Protein AF-A0A358NDM0-F1 (afdb_monomer_lite)

pLDDT: mean 96.79, std 2.29, range [83.62, 98.69]

Sequence (100 aa):
AMGFALGGAAQIIAGIMEFKKNNVFGATAFTAYGFFWWSLILIWINPFDGIKSADEKSMGFYLLLWGIFTLFMFIGTLKHNRASQVVFLSLTVLFFLLAI

Radius of gyration: 14.56 Å; chains: 1; bounding box: 39×26×36 Å

Secondary structure (DSSP, 8-state):
-HIIIIIIIIHHHHHHHHHHTT-HHHHHHHHHHHHHHHHHHHHHH--STTPPPPPHHHHHHHHHHHHHHHHHHHHHHTTS-HHHHHHHHHHHHHHHHHT-

Structure (mmCIF, N/CA/C/O backbone):
data_AF-A0A358NDM0-F1
#
_entry.id   AF-A0A358NDM0-F1
#
loop_
_atom_site.group_PDB
_atom_site.id
_atom_site.type_symbol
_atom_site.label_atom_id
_atom_site.label_alt_id
_atom_site.label_comp_id
_atom_site.label_asym_id
_atom_site.label_entity_id
_atom_site.label_seq_id
_atom_site.pdbx_PDB_ins_code
_atom_site.Cartn_x
_atom_site.Cartn_y
_atom_site.Cartn_z
_atom_site.occupancy
_atom_site.B_iso_or_equiv
_atom_site.auth_seq_id
_atom_site.auth_comp_id
_atom_site.auth_asym_id
_atom_site.auth_atom_id
_atom_site.pdbx_PDB_model_num
ATOM 1 N N . ALA A 1 1 ? 1.739 12.497 -11.390 1.00 83.62 1 ALA A N 1
ATOM 2 C CA . ALA A 1 1 ? 1.399 13.516 -10.369 1.00 83.62 1 ALA A CA 1
ATOM 3 C C . ALA A 1 1 ? 0.659 12.915 -9.169 1.00 83.62 1 ALA A C 1
ATOM 5 O O . ALA A 1 1 ? 1.228 12.903 -8.086 1.00 83.62 1 ALA A O 1
ATOM 6 N N . MET A 1 2 ? -0.549 12.358 -9.343 1.00 95.75 2 MET A N 1
ATOM 7 C CA . MET A 1 2 ? -1.380 11.867 -8.223 1.00 95.75 2 MET A CA 1
ATOM 8 C C . MET A 1 2 ? -0.751 10.715 -7.429 1.00 95.75 2 MET A C 1
ATOM 10 O O . MET A 1 2 ? -0.697 10.792 -6.206 1.00 95.75 2 MET A O 1
ATOM 14 N N . GLY A 1 3 ? -0.209 9.695 -8.105 1.00 94.38 3 GLY A N 1
ATOM 15 C CA . GLY A 1 3 ? 0.492 8.595 -7.430 1.00 94.38 3 GLY A CA 1
ATOM 16 C C . GLY A 1 3 ? 1.740 9.060 -6.673 1.00 94.38 3 GLY A C 1
ATOM 17 O O . GLY A 1 3 ? 2.017 8.574 -5.592 1.00 94.38 3 GLY A O 1
ATOM 18 N N . PHE A 1 4 ? 2.460 10.066 -7.176 1.00 96.31 4 PHE A N 1
ATOM 19 C CA . PHE A 1 4 ? 3.648 10.582 -6.492 1.00 96.31 4 PHE A CA 1
ATOM 20 C C . PHE A 1 4 ? 3.281 11.424 -5.262 1.00 96.31 4 PHE A C 1
ATOM 22 O O . PHE A 1 4 ? 3.807 11.201 -4.173 1.00 96.31 4 PHE A O 1
ATOM 29 N N . ALA A 1 5 ? 2.368 12.384 -5.431 1.00 97.44 5 ALA A N 1
ATOM 30 C CA . ALA A 1 5 ? 2.055 13.378 -4.410 1.00 97.44 5 ALA A CA 1
ATOM 31 C C . ALA A 1 5 ? 1.037 12.876 -3.376 1.00 97.44 5 ALA A C 1
ATOM 33 O O . ALA A 1 5 ? 1.305 12.927 -2.180 1.00 97.44 5 ALA A O 1
ATOM 34 N N . LEU A 1 6 ? -0.125 12.385 -3.821 1.00 97.44 6 LEU A N 1
ATOM 35 C CA . LEU A 1 6 ? -1.205 11.974 -2.919 1.00 97.44 6 LEU A CA 1
ATOM 36 C C . LEU A 1 6 ? -1.105 10.499 -2.544 1.00 97.44 6 LEU A C 1
ATOM 38 O O . LEU A 1 6 ? -1.078 10.181 -1.359 1.00 97.44 6 LEU A O 1
ATOM 42 N N . GLY A 1 7 ? -1.004 9.619 -3.542 1.00 95.44 7 GLY A N 1
ATOM 43 C CA . GLY A 1 7 ? -0.837 8.184 -3.308 1.00 95.44 7 GLY A CA 1
ATOM 44 C C . GLY A 1 7 ? 0.462 7.875 -2.568 1.00 95.44 7 GLY A C 1
ATOM 45 O O . GLY A 1 7 ? 0.472 7.045 -1.682 1.00 95.44 7 GLY A O 1
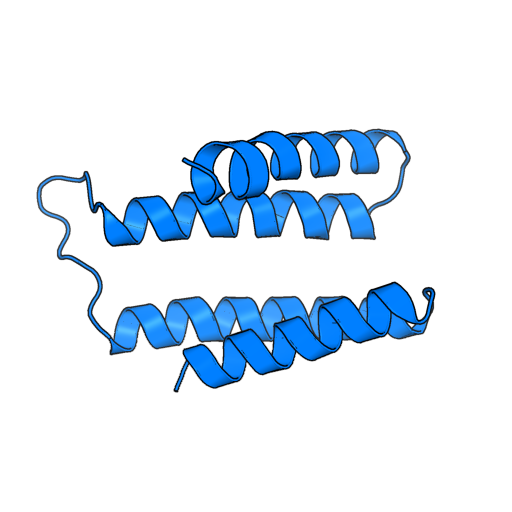ATOM 46 N N . GLY A 1 8 ? 1.546 8.580 -2.880 1.00 97.62 8 GLY A N 1
ATOM 47 C CA . GLY A 1 8 ? 2.851 8.370 -2.269 1.00 97.62 8 GLY A CA 1
ATOM 48 C C . GLY A 1 8 ? 3.090 9.259 -1.056 1.00 97.62 8 GLY A C 1
ATOM 49 O O . GLY A 1 8 ? 2.893 8.840 0.082 1.00 97.62 8 GLY A O 1
ATOM 50 N N . ALA A 1 9 ? 3.517 10.503 -1.291 1.00 98.31 9 ALA A N 1
ATOM 51 C CA . ALA A 1 9 ? 4.030 11.383 -0.239 1.00 98.31 9 ALA A CA 1
ATOM 52 C C . ALA A 1 9 ? 3.018 11.626 0.894 1.00 98.31 9 ALA A C 1
ATOM 54 O O . ALA A 1 9 ? 3.337 11.432 2.068 1.00 98.31 9 ALA A O 1
ATOM 55 N N . ALA A 1 10 ? 1.786 12.019 0.555 1.00 98.50 10 ALA A N 1
ATOM 56 C CA . ALA A 1 10 ? 0.756 12.292 1.554 1.00 98.50 10 ALA A CA 1
ATOM 57 C C . ALA A 1 10 ? 0.366 11.027 2.336 1.00 98.50 10 ALA A C 1
ATOM 59 O O . ALA A 1 10 ? 0.166 11.097 3.549 1.00 98.50 10 ALA A O 1
ATOM 60 N N . GLN A 1 11 ? 0.311 9.866 1.675 1.00 98.50 11 GLN A N 1
ATOM 61 C CA . GLN A 1 11 ? -0.010 8.596 2.327 1.00 98.50 11 GLN A CA 1
ATOM 62 C C . GLN A 1 11 ? 1.112 8.127 3.272 1.00 98.50 11 GLN A C 1
ATOM 64 O O . GLN A 1 11 ? 0.820 7.666 4.375 1.00 98.50 11 GLN A O 1
ATOM 69 N N . ILE A 1 12 ? 2.386 8.336 2.912 1.00 98.62 12 ILE A N 1
ATOM 70 C CA . ILE A 1 12 ? 3.534 8.099 3.809 1.00 98.62 12 ILE A CA 1
ATOM 71 C C . ILE A 1 12 ? 3.421 8.982 5.058 1.00 98.62 12 ILE A C 1
ATOM 73 O O . ILE A 1 12 ? 3.534 8.490 6.181 1.00 98.62 12 ILE A O 1
ATOM 77 N N . ILE A 1 13 ? 3.147 10.279 4.881 1.00 98.44 13 ILE A N 1
ATOM 78 C CA . ILE A 1 13 ? 2.969 11.214 6.002 1.00 98.44 13 ILE A CA 1
ATOM 79 C C . ILE A 1 13 ? 1.801 10.771 6.892 1.00 98.44 13 ILE A C 1
ATOM 81 O O . ILE A 1 13 ? 1.943 10.751 8.116 1.00 98.44 13 ILE A O 1
ATOM 85 N N . ALA A 1 14 ? 0.676 10.356 6.303 1.00 98.38 14 ALA A N 1
ATOM 86 C CA . ALA A 1 14 ? -0.460 9.821 7.048 1.00 98.38 14 ALA A CA 1
ATOM 87 C C . ALA A 1 14 ? -0.071 8.585 7.878 1.00 98.38 14 ALA A C 1
ATOM 89 O O . ALA A 1 14 ? -0.444 8.495 9.046 1.00 98.38 14 ALA A O 1
ATOM 90 N N . GLY A 1 15 ? 0.739 7.676 7.328 1.00 98.25 15 GLY A N 1
ATOM 91 C CA . GLY A 1 15 ? 1.270 6.526 8.063 1.00 98.25 15 GLY A CA 1
ATOM 92 C C . GLY A 1 15 ? 2.137 6.919 9.263 1.00 98.25 15 GLY A C 1
ATOM 93 O O . GLY A 1 15 ? 1.935 6.412 10.368 1.00 98.25 15 GLY A O 1
ATOM 94 N N . ILE A 1 16 ? 3.031 7.898 9.094 1.00 98.31 16 ILE A N 1
ATOM 95 C CA . ILE A 1 16 ? 3.843 8.445 10.195 1.00 98.31 16 ILE A CA 1
ATOM 96 C C . ILE A 1 16 ? 2.948 9.076 11.277 1.00 98.31 16 ILE A C 1
ATOM 98 O O . ILE A 1 16 ? 3.205 8.924 12.473 1.00 98.31 16 ILE A O 1
ATOM 102 N N . MET A 1 17 ? 1.881 9.777 10.884 1.00 98.19 17 MET A N 1
ATOM 103 C CA . MET A 1 17 ? 0.924 10.365 11.825 1.00 98.19 17 MET A CA 1
ATOM 104 C C . MET A 1 17 ? 0.113 9.307 12.582 1.00 98.19 17 MET A C 1
ATOM 106 O O . MET A 1 17 ? -0.131 9.481 13.774 1.00 98.19 17 MET A O 1
ATOM 110 N N . GLU A 1 18 ? -0.278 8.209 11.935 1.00 97.94 18 GLU A N 1
ATOM 111 C CA . GLU A 1 18 ? -0.959 7.093 12.602 1.00 97.94 18 GLU A CA 1
ATOM 112 C C . GLU A 1 18 ? -0.053 6.403 13.628 1.00 97.94 18 GLU A C 1
ATOM 114 O O . GLU A 1 18 ? -0.517 6.056 14.717 1.00 97.94 18 GLU A O 1
ATOM 119 N N . PHE A 1 19 ? 1.253 6.307 13.356 1.00 96.12 19 PHE A N 1
ATOM 120 C CA . PHE A 1 19 ? 2.215 5.797 14.336 1.00 96.12 19 PHE A CA 1
ATOM 121 C C . PHE A 1 19 ? 2.253 6.670 15.597 1.00 96.12 19 PHE A C 1
ATOM 123 O O . PHE A 1 19 ? 2.199 6.155 16.711 1.00 96.12 19 PHE A O 1
ATOM 130 N N . LYS A 1 20 ? 2.234 8.002 15.439 1.00 95.81 20 LYS A N 1
ATOM 131 C CA . LYS A 1 20 ? 2.154 8.950 16.570 1.00 95.81 20 LYS A CA 1
ATOM 132 C C . LYS A 1 20 ? 0.862 8.821 17.388 1.00 95.81 20 LYS A C 1
ATOM 134 O O . LYS A 1 20 ? 0.841 9.232 18.543 1.00 95.81 20 LYS A O 1
ATOM 139 N N . LYS A 1 21 ? -0.204 8.254 16.812 1.00 96.56 21 LYS A N 1
ATOM 140 C CA . LYS A 1 21 ? -1.469 7.944 17.503 1.00 96.56 21 LYS A CA 1
ATOM 141 C C . LYS A 1 21 ? -1.503 6.529 18.096 1.00 96.56 21 LYS A C 1
ATOM 143 O O . LYS A 1 21 ? -2.556 6.101 18.557 1.00 96.56 21 LYS A O 1
ATOM 148 N N . ASN A 1 22 ? -0.388 5.795 18.069 1.00 96.44 22 ASN A N 1
ATOM 149 C CA . ASN A 1 22 ? -0.297 4.382 18.453 1.00 96.44 22 ASN A CA 1
ATOM 150 C C . ASN A 1 22 ? -1.180 3.439 17.608 1.00 96.44 22 ASN A C 1
ATOM 152 O O . ASN A 1 22 ? -1.461 2.313 18.019 1.00 96.44 22 ASN A O 1
ATOM 156 N N . ASN A 1 23 ? -1.599 3.859 16.410 1.00 96.94 23 ASN A N 1
ATOM 157 C CA . ASN A 1 23 ? -2.306 2.989 15.476 1.00 96.94 23 ASN A CA 1
ATOM 158 C C . ASN A 1 23 ? -1.301 2.261 14.576 1.00 96.94 23 ASN A C 1
ATOM 160 O O . ASN A 1 23 ? -0.982 2.712 13.475 1.00 96.94 23 ASN A O 1
ATOM 164 N N . VAL A 1 24 ? -0.816 1.11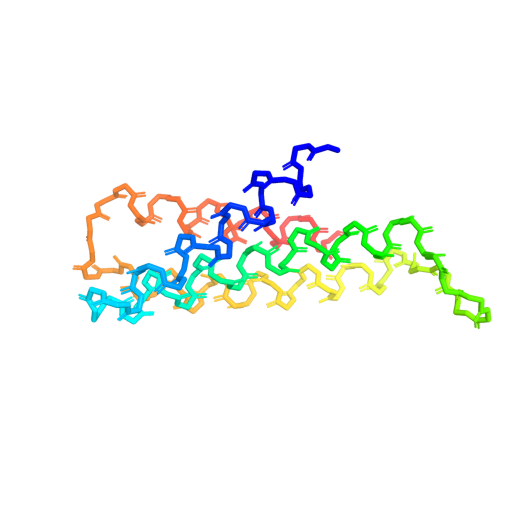1 15.047 1.00 96.56 24 VAL A N 1
ATOM 165 C CA . VAL A 1 24 ? 0.171 0.295 14.319 1.00 96.56 24 VAL A CA 1
ATOM 166 C C . VAL A 1 24 ? -0.381 -0.188 12.976 1.00 96.56 24 VAL A C 1
ATOM 168 O O . VAL A 1 24 ? 0.320 -0.121 11.973 1.00 96.56 24 VAL A O 1
ATOM 171 N N . PHE A 1 25 ? -1.652 -0.602 12.923 1.00 96.81 25 PHE A N 1
ATOM 172 C CA . PHE A 1 25 ? -2.268 -1.072 11.681 1.00 96.81 25 PHE A CA 1
ATOM 173 C C . PHE A 1 25 ? -2.286 0.026 10.610 1.00 96.81 25 PHE A C 1
ATOM 175 O O . PHE A 1 25 ? -1.843 -0.196 9.483 1.00 96.81 25 PHE A O 1
ATOM 182 N N . GLY A 1 26 ? -2.771 1.219 10.969 1.00 96.75 26 GLY A N 1
ATOM 183 C CA . GLY A 1 26 ? -2.810 2.373 10.069 1.00 96.75 26 GLY A CA 1
ATOM 184 C C . GLY A 1 26 ? -1.412 2.820 9.647 1.00 96.75 26 GLY A C 1
ATOM 185 O O . GLY A 1 26 ? -1.180 3.074 8.466 1.00 96.75 26 GLY A O 1
ATOM 186 N N . ALA A 1 27 ? -0.467 2.837 10.590 1.00 98.12 27 ALA A N 1
ATOM 187 C CA . ALA A 1 27 ? 0.922 3.182 10.319 1.00 98.12 27 ALA A CA 1
ATOM 188 C C . ALA A 1 27 ? 1.556 2.246 9.283 1.00 98.12 27 ALA A C 1
ATOM 190 O O . ALA A 1 27 ? 2.131 2.718 8.301 1.00 98.12 27 ALA A O 1
ATOM 191 N N . THR A 1 28 ? 1.403 0.931 9.465 1.00 97.88 28 THR A N 1
ATOM 192 C CA . THR A 1 28 ? 1.909 -0.078 8.529 1.00 97.88 28 THR A CA 1
ATOM 193 C C . THR A 1 28 ? 1.211 0.026 7.177 1.00 97.88 28 THR A C 1
ATOM 195 O O . THR A 1 28 ? 1.889 0.083 6.155 1.00 97.88 28 THR A O 1
ATOM 198 N N . ALA A 1 29 ? -0.123 0.110 7.157 1.00 97.69 29 ALA A N 1
ATOM 199 C CA . ALA A 1 29 ? -0.902 0.187 5.923 1.00 97.69 29 ALA A CA 1
ATOM 200 C C . ALA A 1 29 ? -0.522 1.402 5.073 1.00 97.69 29 ALA A C 1
ATOM 202 O O . ALA A 1 29 ? -0.132 1.259 3.916 1.00 97.69 29 ALA A O 1
ATOM 203 N N . PHE A 1 30 ? -0.647 2.606 5.631 1.00 98.12 30 PHE A N 1
ATOM 204 C CA . PHE A 1 30 ? -0.497 3.834 4.857 1.00 98.12 30 PHE A CA 1
ATOM 205 C C . PHE A 1 30 ? 0.948 4.073 4.432 1.00 98.12 30 PHE A C 1
ATOM 207 O O . PHE A 1 30 ? 1.183 4.450 3.287 1.0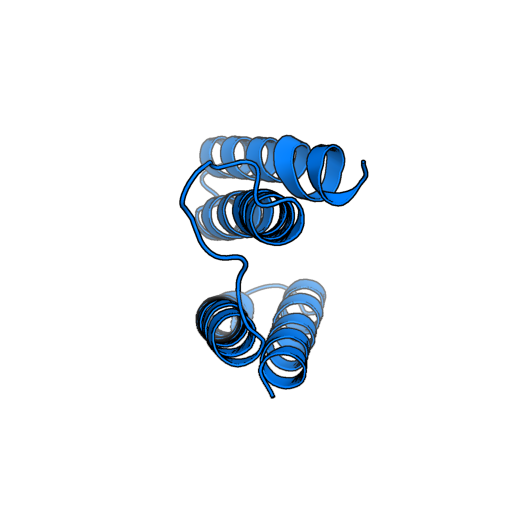0 98.12 30 PHE A O 1
ATOM 214 N N . THR A 1 31 ? 1.920 3.773 5.298 1.00 98.44 31 THR A N 1
ATOM 215 C CA . THR A 1 31 ? 3.333 3.888 4.920 1.00 98.44 31 THR A CA 1
ATOM 216 C C . THR A 1 31 ? 3.675 2.908 3.798 1.00 98.44 31 THR A C 1
ATOM 218 O O . THR A 1 31 ? 4.274 3.313 2.804 1.00 98.44 31 THR A O 1
ATOM 221 N N . ALA A 1 32 ? 3.247 1.642 3.904 1.00 98.44 32 ALA A N 1
ATOM 222 C CA . ALA A 1 32 ? 3.515 0.637 2.878 1.00 98.44 32 ALA A CA 1
ATOM 223 C C . ALA A 1 32 ? 2.880 1.012 1.530 1.00 98.44 32 ALA A C 1
ATOM 225 O O . ALA A 1 32 ? 3.590 1.067 0.530 1.00 98.44 32 ALA A O 1
ATOM 226 N N . TYR A 1 33 ? 1.584 1.347 1.489 1.00 98.50 33 TYR A N 1
ATOM 227 C CA . TYR A 1 33 ? 0.931 1.734 0.231 1.00 98.50 33 TYR A CA 1
ATOM 228 C C . TYR A 1 33 ? 1.462 3.050 -0.350 1.00 98.50 33 TYR A C 1
ATOM 230 O O . TYR A 1 33 ? 1.505 3.212 -1.568 1.00 98.50 33 TYR A O 1
ATOM 238 N N . GLY A 1 34 ? 1.944 3.963 0.493 1.00 98.56 34 GLY A N 1
ATOM 239 C CA . GLY A 1 34 ? 2.655 5.144 0.021 1.00 98.56 34 GLY A CA 1
ATOM 240 C C . GLY A 1 34 ? 3.937 4.793 -0.742 1.00 98.56 34 GLY A C 1
ATOM 241 O O . GLY A 1 34 ? 4.179 5.285 -1.847 1.00 98.56 34 GLY A O 1
ATOM 242 N N . PHE A 1 35 ? 4.726 3.858 -0.212 1.00 98.56 35 PHE A N 1
ATOM 243 C CA . PHE A 1 35 ? 5.905 3.345 -0.911 1.00 98.56 35 PHE A CA 1
ATOM 244 C C . PHE A 1 35 ? 5.575 2.402 -2.077 1.00 98.56 35 PHE A C 1
ATOM 246 O O . PHE A 1 35 ? 6.358 2.334 -3.026 1.00 98.56 35 PHE A O 1
ATOM 253 N N . PHE A 1 36 ? 4.419 1.732 -2.081 1.00 98.50 36 PHE A N 1
ATOM 254 C CA . PHE A 1 36 ? 3.903 1.049 -3.273 1.00 98.50 36 PHE A CA 1
ATOM 255 C C . PHE A 1 36 ? 3.796 2.036 -4.439 1.00 98.50 36 PHE A C 1
ATOM 257 O O . PHE A 1 36 ? 4.397 1.809 -5.483 1.00 98.50 36 PHE A O 1
ATOM 264 N N . TRP A 1 37 ? 3.134 3.180 -4.248 1.00 98.56 37 TRP A N 1
ATOM 265 C CA . TRP A 1 37 ? 2.978 4.161 -5.324 1.00 98.56 37 TRP A CA 1
ATOM 266 C C . TRP A 1 37 ? 4.306 4.714 -5.836 1.00 98.56 37 TRP A C 1
ATOM 268 O O . TRP A 1 37 ? 4.492 4.854 -7.044 1.00 98.56 37 TRP A O 1
ATOM 278 N N . TRP A 1 38 ? 5.243 5.021 -4.939 1.00 98.38 38 TRP A N 1
ATOM 279 C CA . TRP A 1 38 ? 6.568 5.488 -5.348 1.00 98.38 38 TRP A CA 1
ATOM 280 C C . TRP A 1 38 ? 7.370 4.408 -6.070 1.00 98.38 38 TRP A C 1
ATOM 282 O O . TRP A 1 38 ? 7.939 4.691 -7.121 1.00 98.38 38 TRP A O 1
ATOM 292 N N . SER A 1 39 ? 7.385 3.175 -5.558 1.00 97.81 39 SER A N 1
ATOM 293 C CA . SER A 1 39 ? 8.078 2.068 -6.225 1.00 97.81 39 SER A CA 1
ATOM 294 C C . SER A 1 39 ? 7.468 1.751 -7.590 1.00 97.81 39 SER A C 1
ATOM 296 O O . SER A 1 39 ? 8.218 1.595 -8.546 1.00 97.81 39 SER A O 1
ATOM 298 N N . LEU A 1 40 ? 6.138 1.761 -7.730 1.00 97.81 40 LEU A N 1
ATOM 299 C CA . LEU A 1 40 ? 5.460 1.562 -9.012 1.00 97.81 40 LEU A CA 1
ATOM 300 C C . LEU A 1 40 ? 5.858 2.633 -10.038 1.00 97.81 40 LEU A C 1
ATOM 302 O O . LEU A 1 40 ? 6.177 2.312 -11.180 1.00 97.81 40 LEU A O 1
ATOM 306 N N . ILE A 1 41 ? 5.906 3.904 -9.624 1.00 97.50 41 ILE A N 1
ATOM 307 C CA . ILE A 1 41 ? 6.359 5.003 -10.488 1.00 97.50 41 ILE A CA 1
ATOM 308 C C . ILE A 1 41 ? 7.821 4.812 -10.896 1.00 97.50 41 ILE A C 1
ATOM 310 O O . ILE A 1 41 ? 8.139 4.981 -12.069 1.00 97.50 41 ILE A O 1
ATOM 314 N N . LEU A 1 42 ? 8.701 4.446 -9.960 1.00 96.69 42 LEU A N 1
ATOM 315 C CA . LEU A 1 42 ? 10.113 4.191 -10.259 1.00 96.69 42 LEU A CA 1
ATOM 316 C C . LEU A 1 42 ? 10.292 3.022 -11.233 1.00 96.69 42 LEU A C 1
ATOM 318 O O . LEU A 1 42 ? 11.122 3.119 -12.131 1.00 96.69 42 LEU A O 1
ATOM 322 N N . ILE A 1 43 ? 9.496 1.957 -11.095 1.00 96.38 43 ILE A N 1
ATOM 323 C CA . ILE A 1 43 ? 9.501 0.824 -12.027 1.00 96.38 43 ILE A CA 1
ATOM 324 C C . ILE A 1 43 ? 9.065 1.275 -13.429 1.00 96.38 43 ILE A C 1
ATOM 326 O O . ILE A 1 43 ? 9.681 0.878 -14.414 1.00 96.38 43 ILE A O 1
ATOM 330 N N . TRP A 1 44 ? 8.031 2.114 -13.533 1.00 95.19 44 TRP A N 1
ATOM 331 C CA . TRP A 1 44 ? 7.508 2.571 -14.825 1.00 95.19 44 TRP A CA 1
ATOM 332 C C . TRP A 1 44 ? 8.406 3.572 -15.543 1.00 95.19 44 TRP A C 1
ATOM 334 O O . TRP A 1 44 ? 8.562 3.473 -16.756 1.00 95.19 44 TRP A O 1
ATOM 344 N N . ILE A 1 45 ? 8.976 4.543 -14.827 1.00 95.69 45 ILE A N 1
ATOM 345 C CA . ILE A 1 45 ? 9.862 5.532 -15.457 1.00 95.69 45 ILE A CA 1
ATOM 346 C C . ILE A 1 45 ? 11.274 4.978 -15.668 1.00 95.69 45 ILE A C 1
ATOM 348 O O . ILE A 1 45 ? 11.990 5.509 -16.508 1.00 95.69 45 ILE A O 1
ATOM 352 N N . ASN A 1 46 ? 11.660 3.956 -14.891 1.00 96.12 46 ASN A N 1
ATOM 353 C CA . ASN A 1 46 ? 12.981 3.330 -14.860 1.00 96.12 46 ASN A CA 1
ATOM 354 C C . ASN A 1 46 ? 14.127 4.348 -15.037 1.00 96.12 46 ASN A C 1
ATOM 356 O O . ASN A 1 46 ? 14.804 4.353 -16.064 1.00 96.12 46 ASN A O 1
ATOM 360 N N . PRO A 1 47 ? 14.348 5.241 -14.058 1.00 94.56 47 PRO A N 1
ATOM 361 C CA . PRO A 1 47 ? 15.281 6.354 -14.213 1.00 94.56 47 PRO A CA 1
ATOM 362 C C . PRO A 1 47 ? 16.750 5.929 -14.032 1.00 94.56 47 PRO A C 1
ATOM 364 O O . PRO A 1 47 ? 17.621 6.787 -13.928 1.00 94.56 47 PRO A O 1
ATOM 367 N N . PHE A 1 48 ? 17.023 4.628 -13.900 1.00 93.31 48 PHE A N 1
ATOM 368 C CA . PHE A 1 48 ? 18.326 4.092 -13.528 1.00 93.31 48 PHE A CA 1
ATOM 369 C C . PHE A 1 48 ? 19.067 3.564 -14.757 1.00 93.31 48 PHE A C 1
ATOM 371 O O . PHE A 1 48 ? 18.589 2.661 -15.446 1.00 93.31 48 PHE A O 1
ATOM 378 N N . ASP A 1 49 ? 20.278 4.067 -14.983 1.00 92.81 49 ASP A N 1
ATOM 379 C CA . ASP A 1 49 ? 21.132 3.582 -16.064 1.00 92.81 49 ASP A CA 1
ATOM 380 C C . ASP A 1 49 ? 21.584 2.136 -15.815 1.00 92.81 49 ASP A C 1
ATOM 382 O O . ASP A 1 49 ? 21.979 1.752 -14.713 1.00 92.81 49 ASP A O 1
ATOM 386 N N . GLY A 1 50 ? 21.533 1.312 -16.864 1.00 91.81 50 GLY A N 1
ATOM 387 C CA . GLY A 1 50 ? 21.967 -0.088 -16.816 1.00 91.81 50 GLY A CA 1
ATOM 388 C C . GLY A 1 50 ? 20.973 -1.062 -16.169 1.00 91.81 50 GLY A C 1
ATOM 389 O O . GLY A 1 50 ? 21.225 -2.269 -16.189 1.00 91.81 50 GLY A O 1
ATOM 390 N N . ILE A 1 51 ? 19.831 -0.588 -15.656 1.00 92.38 51 ILE A N 1
ATOM 391 C CA . ILE A 1 51 ? 18.747 -1.448 -15.163 1.00 92.38 51 ILE A CA 1
ATOM 392 C C . ILE A 1 51 ? 17.744 -1.691 -16.290 1.00 92.38 51 ILE A C 1
ATOM 394 O O . ILE A 1 51 ? 17.211 -0.760 -16.893 1.00 92.38 51 ILE A O 1
ATOM 398 N N . LYS A 1 52 ? 17.472 -2.965 -16.586 1.00 92.50 52 LYS A N 1
ATOM 399 C CA . LYS A 1 52 ? 16.439 -3.329 -17.563 1.00 92.50 52 LYS A CA 1
ATOM 400 C C . LYS A 1 52 ? 15.058 -2.971 -17.020 1.00 92.50 52 LYS A C 1
ATOM 402 O O . LYS A 1 52 ? 14.765 -3.246 -15.858 1.00 92.50 52 LYS A O 1
ATOM 407 N N . SER A 1 53 ? 14.208 -2.420 -17.883 1.00 93.25 53 SER A N 1
ATOM 408 C CA . SER A 1 53 ? 12.803 -2.182 -17.557 1.00 93.25 53 SER A CA 1
ATOM 409 C C . SER A 1 53 ? 12.116 -3.488 -17.162 1.00 93.25 53 SER A C 1
ATOM 411 O O . SER A 1 53 ? 12.426 -4.545 -17.718 1.00 93.25 53 SER A O 1
ATOM 413 N N . ALA A 1 54 ? 11.192 -3.410 -16.204 1.00 94.38 54 ALA A N 1
ATOM 414 C CA . ALA A 1 54 ? 10.455 -4.577 -15.739 1.00 94.38 54 ALA A CA 1
ATOM 415 C C . ALA A 1 54 ? 9.633 -5.186 -16.881 1.00 94.38 54 ALA A C 1
ATOM 417 O O . ALA A 1 54 ? 8.866 -4.490 -17.546 1.00 94.38 54 ALA A O 1
ATOM 418 N N . ASP A 1 55 ? 9.793 -6.490 -17.087 1.00 95.25 55 ASP A N 1
ATOM 419 C CA . ASP A 1 55 ? 8.935 -7.272 -17.964 1.00 95.25 55 ASP A CA 1
ATOM 420 C C . ASP A 1 55 ? 7.628 -7.655 -17.253 1.00 95.25 55 ASP A C 1
ATOM 422 O O . ASP A 1 55 ? 7.502 -7.552 -16.027 1.00 95.25 55 ASP A O 1
ATOM 426 N N . GLU A 1 56 ? 6.653 -8.129 -18.028 1.00 95.62 56 GLU A N 1
ATOM 427 C CA . GLU A 1 56 ? 5.317 -8.488 -17.535 1.00 95.62 56 GLU A CA 1
ATOM 428 C C . GLU A 1 56 ? 5.376 -9.497 -16.384 1.00 95.62 56 GLU A C 1
ATOM 430 O O . GLU A 1 56 ? 4.672 -9.343 -15.387 1.00 95.62 56 GLU A O 1
ATOM 435 N N . LYS A 1 57 ? 6.282 -10.482 -16.456 1.00 96.81 57 LYS A N 1
ATOM 436 C CA . LYS A 1 57 ? 6.423 -11.497 -15.409 1.00 96.81 57 LYS A CA 1
ATOM 437 C C . LYS A 1 57 ? 6.954 -10.899 -14.109 1.00 96.81 57 LYS A C 1
ATOM 439 O O . LYS A 1 57 ? 6.437 -11.212 -13.036 1.00 96.81 57 LYS A O 1
ATOM 444 N N . SER A 1 58 ? 7.963 -10.033 -14.188 1.00 96.62 58 SER A N 1
ATOM 445 C CA . SER A 1 58 ? 8.493 -9.333 -13.012 1.00 96.62 58 SER A CA 1
ATOM 446 C C . SER A 1 58 ? 7.447 -8.406 -12.387 1.00 96.62 58 SER A C 1
ATOM 448 O O . SER A 1 58 ? 7.323 -8.366 -11.161 1.00 96.62 58 SER A O 1
ATOM 450 N N . MET A 1 59 ? 6.650 -7.711 -13.208 1.00 97.81 59 MET A N 1
ATOM 451 C CA . MET A 1 59 ? 5.537 -6.883 -12.732 1.00 97.81 59 MET A CA 1
ATOM 452 C C . MET A 1 59 ? 4.449 -7.728 -12.053 1.00 97.81 59 MET A C 1
ATOM 454 O O . MET A 1 59 ? 3.981 -7.365 -10.974 1.00 97.81 59 MET A O 1
ATOM 458 N N . GLY A 1 60 ? 4.106 -8.886 -12.625 1.00 98.12 60 GLY A N 1
ATOM 459 C CA . GLY A 1 60 ? 3.161 -9.832 -12.033 1.00 98.12 60 GLY A CA 1
ATOM 460 C C . GLY A 1 60 ? 3.604 -10.303 -10.646 1.00 98.12 60 GLY A C 1
ATOM 461 O O . GLY A 1 60 ? 2.833 -10.230 -9.693 1.00 98.12 60 GLY A O 1
ATOM 462 N N . PHE A 1 61 ? 4.877 -10.682 -10.477 1.00 98.31 61 PHE A N 1
ATOM 463 C CA . PHE A 1 61 ? 5.416 -11.042 -9.158 1.00 98.31 61 PHE A CA 1
ATOM 464 C C . PHE A 1 61 ? 5.430 -9.871 -8.169 1.00 98.31 61 PHE A C 1
ATOM 466 O O . PHE A 1 61 ? 5.116 -10.067 -6.993 1.00 98.31 61 PHE A O 1
ATOM 473 N N . TYR A 1 62 ? 5.767 -8.662 -8.623 1.00 98.44 62 TYR A N 1
ATOM 474 C CA . TYR A 1 62 ? 5.699 -7.46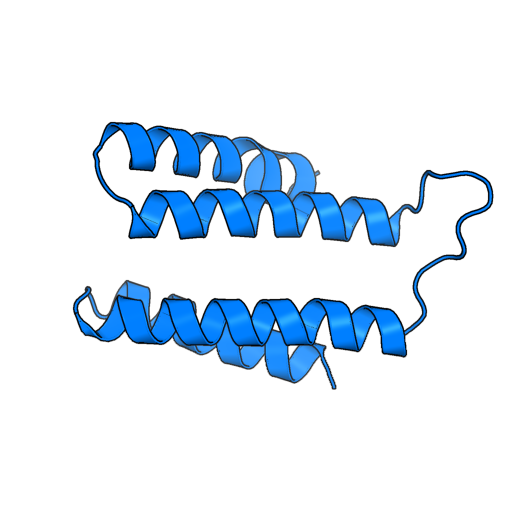0 -7.791 1.00 98.44 62 TYR A CA 1
ATOM 475 C C . TYR A 1 62 ? 4.277 -7.247 -7.248 1.00 98.44 62 TYR A C 1
ATOM 477 O O . TYR A 1 62 ? 4.094 -7.106 -6.038 1.00 98.44 62 TYR A O 1
ATOM 485 N N . LEU A 1 63 ? 3.263 -7.299 -8.115 1.00 98.44 63 LEU A N 1
ATOM 486 C CA . LEU A 1 63 ? 1.859 -7.117 -7.733 1.00 98.44 63 LEU A CA 1
ATOM 487 C C . LEU A 1 63 ? 1.319 -8.286 -6.901 1.00 98.44 63 LEU A C 1
ATOM 489 O O . LEU A 1 63 ? 0.556 -8.059 -5.964 1.00 98.44 63 LEU A O 1
ATOM 493 N N . LEU A 1 64 ? 1.767 -9.516 -7.166 1.00 98.50 64 LEU A N 1
ATOM 494 C CA . LEU A 1 64 ? 1.423 -10.697 -6.374 1.00 98.50 64 LEU A CA 1
ATOM 495 C C . LEU A 1 64 ? 1.873 -10.546 -4.918 1.00 98.50 64 LEU A C 1
ATOM 497 O O . LEU A 1 64 ? 1.098 -10.816 -4.001 1.00 98.50 64 LEU A O 1
ATOM 501 N N . LEU A 1 65 ? 3.112 -10.099 -4.693 1.00 98.56 65 LEU A N 1
ATOM 502 C CA . LEU A 1 65 ? 3.637 -9.876 -3.344 1.00 98.56 65 LEU A CA 1
ATOM 503 C C . LEU A 1 65 ? 2.858 -8.777 -2.612 1.00 98.56 65 LEU A C 1
ATOM 505 O O . LEU A 1 65 ? 2.552 -8.937 -1.428 1.00 98.56 65 LEU A O 1
ATOM 509 N N . TRP A 1 66 ? 2.468 -7.709 -3.316 1.00 98.62 66 TRP A N 1
ATOM 510 C CA . TRP A 1 66 ? 1.557 -6.703 -2.766 1.00 98.62 66 TRP A CA 1
ATOM 511 C C . TRP A 1 66 ? 0.184 -7.288 -2.429 1.00 98.62 66 TRP A C 1
ATOM 513 O O . TRP A 1 66 ? -0.322 -7.022 -1.344 1.00 98.62 66 TRP A O 1
ATOM 523 N N . GLY A 1 67 ? -0.376 -8.155 -3.275 1.00 98.44 67 GLY A N 1
ATOM 524 C CA . GLY A 1 67 ? -1.628 -8.865 -2.998 1.00 98.44 67 GLY A CA 1
ATOM 525 C C . GLY A 1 67 ? -1.554 -9.761 -1.762 1.00 98.44 67 GLY A C 1
ATOM 526 O O . GLY A 1 67 ? -2.456 -9.729 -0.925 1.00 98.44 67 GLY A O 1
ATOM 527 N N . ILE A 1 68 ? -0.453 -10.498 -1.583 1.00 98.69 68 ILE A N 1
ATOM 528 C CA . ILE A 1 68 ? -0.206 -11.310 -0.381 1.00 98.69 68 ILE A CA 1
ATOM 529 C C . ILE A 1 68 ? -0.135 -10.416 0.862 1.00 98.69 68 ILE A C 1
ATOM 531 O O . ILE A 1 68 ? -0.797 -10.697 1.861 1.00 98.69 68 ILE A O 1
ATOM 535 N N . PHE A 1 69 ? 0.619 -9.315 0.804 1.00 98.56 69 PHE A N 1
ATOM 536 C CA . PHE A 1 69 ? 0.670 -8.336 1.891 1.00 98.56 69 PHE A CA 1
ATOM 537 C C . PHE A 1 69 ? -0.727 -7.786 2.224 1.00 98.56 69 PHE A C 1
ATOM 539 O O . PHE A 1 69 ? -1.132 -7.776 3.390 1.00 98.56 69 PHE A O 1
ATOM 546 N N . THR A 1 70 ? -1.498 -7.382 1.212 1.00 98.50 70 THR A N 1
ATOM 547 C CA . THR A 1 70 ? -2.860 -6.866 1.387 1.00 98.50 70 THR A CA 1
ATOM 548 C C . THR A 1 70 ? -3.793 -7.912 1.990 1.00 98.50 70 THR A C 1
ATOM 550 O O . THR A 1 70 ? -4.590 -7.555 2.856 1.00 98.50 70 THR A O 1
ATOM 553 N N . LEU A 1 71 ? -3.658 -9.191 1.627 1.00 98.44 71 LEU A N 1
ATOM 554 C CA . LEU A 1 71 ? -4.434 -10.283 2.215 1.00 98.44 71 LEU A CA 1
ATOM 555 C C . LEU A 1 71 ? -4.167 -10.423 3.721 1.00 98.44 71 LEU A C 1
ATOM 557 O O . LEU A 1 71 ? -5.111 -10.526 4.508 1.00 98.44 71 LEU A O 1
ATOM 561 N N . PHE A 1 72 ? -2.904 -10.371 4.155 1.00 98.19 72 PHE A N 1
ATOM 562 C CA . PHE A 1 72 ? -2.579 -10.378 5.587 1.00 98.19 72 PHE A CA 1
ATOM 563 C C . PHE A 1 72 ? -3.162 -9.159 6.309 1.00 98.19 72 PHE A C 1
ATOM 565 O O . PHE A 1 72 ? -3.727 -9.286 7.398 1.00 98.19 72 PHE A O 1
ATOM 572 N N . MET A 1 73 ? -3.098 -7.984 5.683 1.00 98.00 73 MET A N 1
ATOM 573 C CA . MET A 1 73 ? -3.717 -6.780 6.233 1.00 98.00 73 MET A CA 1
ATOM 574 C C . MET A 1 73 ? -5.249 -6.896 6.294 1.00 98.00 73 MET A C 1
ATOM 576 O O . MET A 1 73 ? -5.846 -6.480 7.286 1.00 9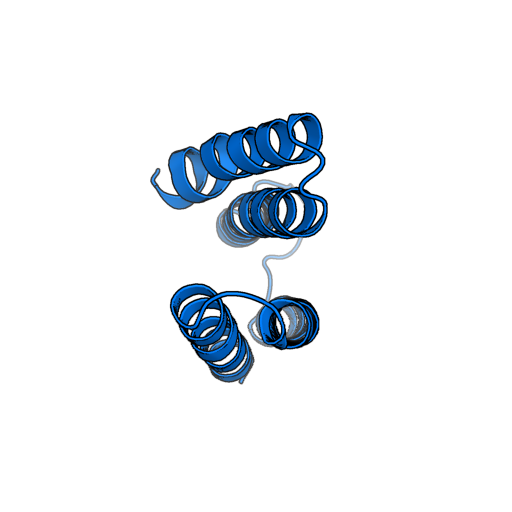8.00 73 MET A O 1
ATOM 580 N N . PHE A 1 74 ? -5.895 -7.520 5.301 1.00 98.00 74 PHE A N 1
ATOM 581 C CA . PHE A 1 74 ? -7.333 -7.800 5.311 1.00 98.00 74 PHE A CA 1
ATOM 582 C C . PHE A 1 74 ? -7.729 -8.660 6.514 1.00 98.00 74 PHE A C 1
ATOM 584 O O . PHE A 1 74 ? -8.681 -8.311 7.215 1.00 98.00 74 PHE A O 1
ATOM 591 N N . ILE A 1 75 ? -6.970 -9.716 6.822 1.00 97.56 75 ILE A N 1
ATOM 592 C CA . ILE A 1 75 ? -7.202 -10.536 8.023 1.00 97.56 75 ILE A CA 1
ATOM 593 C C . ILE A 1 75 ? -7.156 -9.661 9.290 1.00 97.56 75 ILE A C 1
ATOM 595 O O . ILE A 1 75 ? -8.007 -9.797 10.170 1.00 97.56 75 ILE A O 1
ATOM 599 N N . GLY A 1 76 ? -6.232 -8.697 9.355 1.00 95.06 76 GLY A N 1
ATOM 600 C CA . GLY A 1 76 ? -6.175 -7.701 10.431 1.00 95.06 76 GLY A CA 1
ATOM 601 C C . GLY A 1 76 ? -7.447 -6.847 10.560 1.00 95.06 76 GLY A C 1
ATOM 602 O O . GLY A 1 76 ? -7.870 -6.528 11.671 1.00 95.06 76 GLY A O 1
ATOM 603 N N . THR A 1 77 ? -8.125 -6.544 9.448 1.00 96.31 77 THR A N 1
ATOM 604 C CA . THR A 1 77 ? -9.373 -5.754 9.449 1.00 96.31 77 THR A CA 1
ATOM 605 C C . THR A 1 77 ? -10.613 -6.510 9.927 1.00 96.31 77 THR A C 1
ATOM 607 O O . THR A 1 77 ? -11.655 -5.886 10.142 1.00 96.31 77 THR A O 1
ATOM 610 N N . LEU A 1 78 ? -10.550 -7.828 10.149 1.00 95.56 78 LEU A N 1
ATOM 611 C CA . LEU A 1 78 ? -11.718 -8.604 10.595 1.00 95.56 78 LEU A CA 1
ATOM 612 C C . LEU A 1 78 ? -12.261 -8.140 11.957 1.00 95.56 78 LEU A C 1
ATOM 614 O O . LEU A 1 78 ? -13.447 -8.301 12.234 1.00 95.56 78 LEU A O 1
ATOM 618 N N . LYS A 1 79 ? -11.413 -7.508 12.779 1.00 91.88 79 LYS A N 1
ATOM 619 C CA . LYS A 1 79 ? -11.792 -6.882 14.058 1.00 91.88 79 LYS A CA 1
ATOM 620 C C . LYS A 1 79 ? -12.125 -5.384 13.940 1.00 91.88 79 LYS A C 1
ATOM 622 O O . LYS A 1 79 ? -12.444 -4.754 14.941 1.00 91.88 79 LYS A O 1
ATOM 627 N N . HIS A 1 80 ? -12.007 -4.802 12.745 1.00 92.38 80 HIS A N 1
ATOM 628 C CA . HIS A 1 80 ? -12.257 -3.386 12.458 1.00 92.38 80 HIS A CA 1
ATOM 629 C C . HIS A 1 80 ? -13.677 -3.175 11.894 1.00 92.38 80 HIS A C 1
ATOM 631 O O . HIS A 1 80 ? -14.499 -4.091 11.849 1.00 92.38 80 HIS A O 1
ATOM 637 N N . ASN A 1 81 ? -13.980 -1.949 11.453 1.00 94.12 81 ASN A N 1
ATOM 638 C CA . ASN A 1 81 ? -15.255 -1.618 10.823 1.00 94.12 81 ASN A CA 1
ATOM 639 C C . ASN A 1 81 ? -15.415 -2.258 9.424 1.00 94.12 81 ASN A C 1
ATOM 641 O O . ASN A 1 81 ? -14.446 -2.634 8.757 1.00 94.12 81 ASN A O 1
ATOM 645 N N . ARG A 1 82 ? -16.668 -2.344 8.957 1.00 95.19 82 ARG A N 1
ATOM 646 C CA . ARG A 1 82 ? -17.012 -2.942 7.655 1.00 95.19 82 ARG A CA 1
ATOM 647 C C . ARG A 1 82 ? -16.395 -2.207 6.467 1.00 95.19 82 ARG A C 1
ATOM 649 O O . ARG A 1 82 ? -16.044 -2.856 5.488 1.00 95.19 82 ARG A O 1
ATOM 656 N N . ALA A 1 83 ? -16.218 -0.890 6.552 1.00 96.12 83 ALA A N 1
ATOM 657 C CA . ALA A 1 83 ? -15.608 -0.117 5.474 1.00 96.12 83 ALA A CA 1
ATOM 658 C C . ALA A 1 83 ? -14.149 -0.543 5.239 1.00 96.12 83 ALA A C 1
ATOM 660 O O . ALA A 1 83 ? -13.767 -0.810 4.103 1.00 96.12 83 ALA A O 1
ATOM 661 N N . SER A 1 84 ? -13.355 -0.703 6.302 1.00 93.31 84 SER A N 1
ATOM 662 C CA . SER A 1 84 ? -11.980 -1.205 6.202 1.00 93.31 84 SER A CA 1
ATOM 663 C C . SER A 1 84 ? -11.924 -2.614 5.610 1.00 93.31 84 SER A C 1
ATOM 665 O O . SER A 1 84 ? -11.076 -2.874 4.763 1.00 93.31 84 SER A O 1
ATOM 667 N N . GLN A 1 85 ? -12.851 -3.497 5.994 1.00 96.62 85 GLN A N 1
ATOM 668 C CA . GLN A 1 85 ? -12.932 -4.851 5.434 1.00 96.62 85 GLN A CA 1
ATOM 669 C C . GLN A 1 85 ? -13.189 -4.823 3.925 1.00 96.62 85 GLN A C 1
ATOM 671 O O . GLN A 1 85 ? -12.489 -5.496 3.176 1.00 96.62 85 GLN A O 1
ATOM 676 N N . VAL A 1 86 ? -14.148 -4.012 3.467 1.00 97.75 86 VAL A N 1
ATOM 677 C CA . VAL A 1 86 ? -14.461 -3.868 2.037 1.00 97.75 86 VAL A CA 1
ATOM 678 C C . VAL A 1 86 ? -13.267 -3.307 1.265 1.00 97.75 86 VAL A C 1
ATOM 680 O O . VAL A 1 86 ? -12.930 -3.827 0.201 1.00 97.75 86 VAL A O 1
ATOM 683 N N . VAL A 1 87 ? -12.588 -2.292 1.806 1.00 97.44 87 VAL A N 1
ATOM 684 C CA . VAL A 1 87 ? -11.413 -1.688 1.161 1.00 97.44 87 VAL A CA 1
ATOM 685 C C . VAL A 1 87 ? -10.287 -2.709 1.010 1.00 97.44 87 VAL A C 1
ATOM 687 O O . VAL A 1 87 ? -9.786 -2.900 -0.092 1.00 97.44 87 VAL A O 1
ATOM 690 N N . PHE A 1 88 ? -9.910 -3.413 2.078 1.00 97.81 88 PHE A N 1
ATOM 691 C CA . PHE A 1 88 ? -8.799 -4.363 2.005 1.00 97.81 88 PHE A CA 1
ATOM 692 C C . PHE A 1 88 ? -9.148 -5.638 1.230 1.00 97.81 88 PHE A C 1
ATOM 694 O O . PHE A 1 88 ? -8.282 -6.173 0.539 1.00 97.81 88 PHE A O 1
ATOM 701 N N . LEU A 1 89 ? -10.399 -6.106 1.276 1.00 98.31 89 LEU A N 1
ATOM 702 C CA . LEU A 1 89 ? -10.834 -7.248 0.471 1.00 98.31 89 LEU A CA 1
ATOM 703 C C . LEU A 1 89 ? -10.815 -6.916 -1.023 1.00 98.31 89 LEU A C 1
ATOM 705 O O . LEU A 1 89 ? -10.230 -7.658 -1.808 1.00 98.31 89 LEU A O 1
ATOM 709 N N . SER A 1 90 ? -11.419 -5.790 -1.412 1.00 98.38 90 SER A N 1
ATOM 710 C CA . SER A 1 90 ? -11.444 -5.370 -2.819 1.00 98.38 90 SER A CA 1
ATOM 711 C C . SER A 1 90 ? -10.038 -5.096 -3.352 1.00 98.38 90 SER A C 1
ATOM 713 O O . SER A 1 90 ? -9.724 -5.500 -4.468 1.00 98.38 90 SER A O 1
ATOM 715 N N . LEU A 1 91 ? -9.158 -4.510 -2.534 1.00 98.12 91 LEU A N 1
ATOM 716 C CA . LEU A 1 91 ? -7.759 -4.290 -2.893 1.00 98.12 91 LEU A CA 1
ATOM 717 C C . LEU A 1 91 ? -6.963 -5.601 -3.019 1.00 98.12 91 LEU A C 1
ATOM 719 O O . LEU A 1 91 ? -6.139 -5.725 -3.919 1.00 98.12 91 LEU A O 1
ATOM 723 N N . THR A 1 92 ? -7.233 -6.596 -2.166 1.00 98.44 92 THR A N 1
ATOM 724 C CA . THR A 1 92 ? -6.618 -7.933 -2.277 1.00 98.44 92 THR A CA 1
ATOM 725 C C . THR A 1 92 ? -6.971 -8.573 -3.618 1.00 98.44 92 THR A C 1
ATOM 727 O O . THR A 1 92 ? -6.093 -9.042 -4.338 1.00 98.44 92 THR A O 1
ATOM 730 N N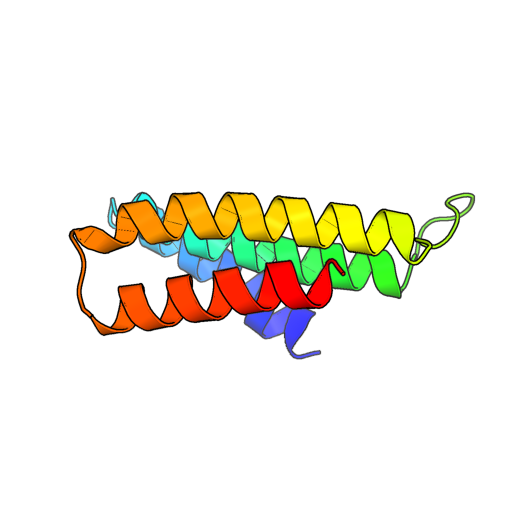 . VAL A 1 93 ? -8.261 -8.555 -3.973 1.00 98.56 93 VAL A N 1
ATOM 731 C CA . VAL A 1 93 ? -8.745 -9.079 -5.257 1.00 98.56 93 VAL A CA 1
ATOM 732 C C . VAL A 1 93 ? -8.119 -8.311 -6.418 1.00 98.56 93 VAL A C 1
ATOM 734 O O . VAL A 1 93 ? -7.644 -8.937 -7.359 1.00 98.56 93 VAL A O 1
ATOM 737 N N . LEU A 1 94 ? -8.053 -6.977 -6.334 1.00 98.50 94 LEU A N 1
ATOM 738 C CA . LEU A 1 94 ? -7.424 -6.144 -7.359 1.00 98.50 94 LEU A CA 1
ATOM 739 C C . LEU A 1 94 ? -5.973 -6.565 -7.621 1.00 98.50 94 LEU A C 1
ATOM 741 O O . LEU A 1 94 ? -5.613 -6.783 -8.772 1.00 98.50 94 LEU A O 1
ATOM 745 N N . PHE A 1 95 ? -5.149 -6.711 -6.580 1.00 98.50 95 PHE A N 1
ATOM 746 C CA . PHE A 1 95 ? -3.746 -7.086 -6.764 1.00 98.50 95 PHE A CA 1
ATOM 747 C C . PHE A 1 95 ? -3.572 -8.482 -7.356 1.00 98.50 95 PHE A C 1
ATOM 749 O O . PHE A 1 95 ? -2.723 -8.656 -8.224 1.00 98.50 95 PHE A O 1
ATOM 756 N N . PHE A 1 96 ? -4.382 -9.461 -6.943 1.00 98.44 96 PHE A N 1
ATOM 757 C CA . PHE A 1 96 ? -4.321 -10.791 -7.550 1.00 98.44 96 PHE A CA 1
ATOM 758 C C . PHE A 1 96 ? -4.776 -10.794 -9.008 1.00 98.44 96 PHE A C 1
ATOM 760 O O . PHE A 1 96 ? -4.164 -11.484 -9.813 1.00 98.44 96 PHE A O 1
ATOM 767 N N . LEU A 1 97 ? -5.795 -10.007 -9.364 1.00 98.31 97 LEU A N 1
ATOM 768 C CA . LEU A 1 97 ? -6.229 -9.879 -10.756 1.00 98.31 97 LEU A CA 1
ATOM 769 C C . LEU A 1 97 ? -5.188 -9.179 -11.630 1.00 98.31 97 LEU A C 1
ATOM 771 O O . LEU A 1 97 ? -5.032 -9.559 -12.779 1.00 98.31 97 LEU A O 1
ATOM 775 N N . LEU A 1 98 ? -4.480 -8.177 -11.103 1.00 97.56 98 LEU A N 1
ATOM 776 C CA . LEU A 1 98 ? -3.416 -7.491 -11.842 1.00 97.56 98 LEU A CA 1
ATOM 777 C C . LEU A 1 98 ? -2.113 -8.302 -11.933 1.00 97.56 98 LEU A C 1
ATOM 779 O O . LEU A 1 98 ? -1.237 -7.954 -12.718 1.00 97.56 98 LEU A O 1
ATOM 783 N N . ALA A 1 99 ? -1.947 -9.326 -11.094 1.00 97.25 99 ALA A N 1
ATOM 784 C CA . ALA A 1 99 ? -0.761 -10.179 -11.087 1.00 97.25 99 ALA A CA 1
ATOM 785 C C . ALA A 1 99 ? -0.809 -11.318 -12.123 1.00 97.25 99 ALA A C 1
ATOM 787 O O . ALA A 1 99 ? 0.212 -11.978 -12.328 1.00 97.25 99 ALA A O 1
ATOM 788 N N . ILE A 1 100 ? -1.983 -11.566 -12.714 1.00 92.19 100 ILE A N 1
ATOM 789 C CA . ILE A 1 100 ? -2.254 -12.587 -13.739 1.00 92.19 100 ILE A CA 1
ATOM 790 C C . ILE A 1 100 ? -2.215 -11.926 -15.114 1.00 92.19 100 ILE A C 1
ATOM 792 O O . ILE A 1 100 ? -1.625 -12.549 -16.023 1.00 92.19 100 ILE A O 1
#

Foldseek 3Di:
DCLLPPQAPVLLVQLVVCVVVVNPLSVCVSNVRNVVSVVVVCLVVVPDPPDDRDDLQNVLVVLLVVLVVLVVSLVVCPPPDPVSNVVSVVSSVVSNVSSD